Protein AF-A0A534RJD6-F1 (afdb_monomer_lite)

Sequence (145 aa):
MAKHPAPGQVKTRLVPALGPDRACALYGADAPHLPADSIAEAATVLGGEADLVLGPAADGGYYLVGLCRPQPELFSDIPWSTAGVLAATGERAARLGLRQHLLAPCFDVDGPEDLALLDAMLARGEVQLPHTARLLATPGRAFPT

Foldseek 3Di:
DDDQQFFCPALVQCCLVQNRVLRSVCPPCQFLQPPPCLVVVLVVCLVPPWQWEFAAEPQLAGPDIDGVDDDVQLVPPAPPPHNCRNVSSVVSCVVVVTGYDYDYHTYTDRHPVSVVVVVVCVVVVVGDRPPSCVSNPDDDDDRDD

Structure (mmCIF, N/CA/C/O backbone):
data_AF-A0A534RJD6-F1
#
_entry.id   AF-A0A534RJD6-F1
#
loop_
_atom_site.group_PDB
_atom_site.id
_atom_site.type_symbol
_atom_site.label_atom_id
_atom_site.label_alt_id
_atom_site.label_comp_id
_atom_site.label_asym_id
_atom_site.label_entity_id
_atom_site.label_seq_id
_atom_site.pdbx_PDB_ins_code
_atom_site.Cartn_x
_atom_site.Cartn_y
_atom_site.Cartn_z
_atom_site.occupancy
_atom_site.B_iso_or_equiv
_atom_site.auth_seq_id
_atom_site.auth_comp_id
_atom_site.auth_asym_id
_atom_site.auth_atom_id
_atom_site.pdbx_PDB_model_num
ATOM 1 N N . MET A 1 1 ? 15.075 13.459 6.082 1.00 37.53 1 MET A N 1
ATOM 2 C CA . MET A 1 1 ? 15.466 14.098 4.805 1.00 37.53 1 MET A CA 1
ATOM 3 C C . MET A 1 1 ? 15.378 13.049 3.709 1.00 37.53 1 MET A C 1
ATOM 5 O O . MET A 1 1 ? 16.200 12.142 3.708 1.00 37.53 1 MET A O 1
ATOM 9 N N . ALA A 1 2 ? 14.371 13.114 2.836 1.00 43.25 2 ALA A N 1
ATOM 10 C CA . ALA A 1 2 ? 14.331 12.259 1.651 1.00 43.25 2 ALA A CA 1
ATOM 11 C C . ALA A 1 2 ? 15.376 12.779 0.650 1.00 43.25 2 ALA A C 1
ATOM 13 O O . ALA A 1 2 ? 15.384 13.967 0.329 1.00 43.25 2 ALA A O 1
ATOM 14 N N . LYS A 1 3 ? 16.314 11.922 0.234 1.00 54.66 3 LYS A N 1
ATOM 15 C CA . LYS A 1 3 ? 17.286 12.256 -0.818 1.00 54.66 3 LYS A CA 1
ATOM 16 C C . LYS A 1 3 ? 16.538 12.378 -2.147 1.00 54.66 3 LYS A C 1
ATOM 18 O O . LYS A 1 3 ? 15.586 11.635 -2.369 1.00 54.66 3 LYS A O 1
ATOM 23 N N . HIS A 1 4 ? 16.967 13.290 -3.018 1.00 73.69 4 HIS A N 1
ATOM 24 C CA . HIS A 1 4 ? 16.433 13.339 -4.377 1.00 73.69 4 HIS A CA 1
ATOM 25 C C . HIS A 1 4 ? 16.728 11.998 -5.073 1.00 73.69 4 HIS A C 1
ATOM 27 O O . HIS A 1 4 ? 17.864 11.522 -4.968 1.00 73.69 4 HIS A O 1
ATOM 33 N N . PRO A 1 5 ? 15.744 11.366 -5.732 1.00 77.88 5 PRO A N 1
ATOM 34 C CA . PRO A 1 5 ? 15.990 10.142 -6.478 1.00 77.88 5 PRO A CA 1
ATOM 35 C C . PRO A 1 5 ? 16.989 10.395 -7.601 1.00 77.88 5 PRO A C 1
ATOM 37 O O . PRO A 1 5 ? 16.934 11.422 -8.274 1.00 77.88 5 PRO A O 1
ATOM 40 N N . ALA A 1 6 ? 17.909 9.456 -7.795 1.00 85.62 6 ALA A N 1
ATOM 41 C CA . ALA A 1 6 ? 18.913 9.532 -8.844 1.00 85.62 6 ALA A CA 1
ATOM 42 C C . ALA A 1 6 ? 18.989 8.201 -9.608 1.00 85.62 6 ALA A C 1
ATOM 44 O O . ALA A 1 6 ? 18.865 7.134 -8.986 1.00 85.62 6 ALA A O 1
ATOM 45 N N . PRO A 1 7 ? 19.237 8.238 -10.932 1.00 85.00 7 PRO A N 1
ATOM 46 C CA . PRO A 1 7 ? 19.476 7.044 -11.734 1.00 85.00 7 PRO A CA 1
ATOM 47 C C . PRO A 1 7 ? 20.504 6.107 -11.094 1.00 85.00 7 PRO A C 1
ATOM 49 O O . PRO A 1 7 ? 21.579 6.531 -10.670 1.00 85.00 7 PRO A O 1
ATOM 52 N N . GLY A 1 8 ? 20.154 4.822 -10.985 1.00 84.19 8 GLY A N 1
ATOM 53 C CA . GLY A 1 8 ? 21.015 3.793 -10.389 1.00 84.19 8 GLY A CA 1
ATOM 54 C C . GLY A 1 8 ? 21.113 3.808 -8.857 1.00 84.19 8 GLY A C 1
ATOM 55 O O . GLY A 1 8 ? 21.811 2.967 -8.299 1.00 84.19 8 GLY A O 1
ATOM 56 N N . GLN A 1 9 ? 20.418 4.718 -8.164 1.00 83.81 9 GLN A N 1
ATOM 57 C CA . GLN A 1 9 ? 20.399 4.789 -6.693 1.00 83.81 9 GLN A CA 1
ATOM 58 C C . GLN A 1 9 ? 19.057 4.384 -6.077 1.00 83.81 9 GLN A C 1
ATOM 60 O O . GLN A 1 9 ? 18.973 4.146 -4.874 1.00 83.81 9 GLN A O 1
ATOM 65 N N . VAL A 1 10 ? 18.013 4.300 -6.896 1.00 78.75 10 VAL A N 1
ATOM 66 C CA . VAL A 1 10 ? 16.655 3.929 -6.497 1.00 78.75 10 VAL A CA 1
ATOM 67 C C . VAL A 1 10 ? 16.128 2.847 -7.427 1.00 78.75 10 VAL A C 1
ATOM 69 O O . VAL A 1 10 ? 16.583 2.755 -8.569 1.00 78.75 10 VAL A O 1
ATOM 72 N N . LYS A 1 11 ? 15.209 2.009 -6.927 1.00 81.62 11 LYS A N 1
ATOM 73 C CA . LYS A 1 11 ? 14.663 0.859 -7.669 1.00 81.62 11 LYS A CA 1
ATOM 74 C C . LYS A 1 11 ? 15.776 0.059 -8.365 1.00 81.62 11 LYS A C 1
ATOM 76 O O . LYS A 1 11 ? 15.672 -0.332 -9.522 1.00 81.62 11 LYS A O 1
ATOM 81 N N . THR A 1 12 ? 16.888 -0.158 -7.656 1.00 86.19 12 THR A N 1
ATOM 82 C CA . THR A 1 12 ? 18.127 -0.723 -8.220 1.00 86.19 12 THR A CA 1
ATOM 83 C C . THR A 1 12 ? 17.938 -2.136 -8.766 1.00 86.19 12 THR A C 1
ATOM 85 O O . THR A 1 12 ? 18.597 -2.515 -9.728 1.00 86.19 12 THR A O 1
ATOM 88 N N . ARG A 1 13 ? 16.981 -2.888 -8.215 1.00 83.44 13 ARG A N 1
ATOM 89 C CA . ARG A 1 13 ? 16.562 -4.205 -8.713 1.00 83.44 13 ARG A CA 1
ATOM 90 C C . ARG A 1 13 ? 15.847 -4.145 -10.068 1.00 83.44 13 ARG A C 1
ATOM 92 O O . ARG A 1 13 ? 15.900 -5.114 -10.815 1.00 83.44 13 ARG A O 1
ATOM 99 N N . LEU A 1 14 ? 15.260 -3.000 -10.425 1.00 82.62 14 LEU A N 1
ATOM 100 C CA . LEU A 1 14 ? 14.678 -2.745 -11.745 1.00 82.62 14 LEU A CA 1
ATOM 101 C C . LEU A 1 14 ? 15.705 -2.225 -12.757 1.00 82.62 14 LEU A C 1
ATOM 103 O O . LEU A 1 14 ? 15.410 -2.182 -13.947 1.00 82.62 14 LEU A O 1
ATOM 107 N N . VAL A 1 15 ? 16.910 -1.834 -12.330 1.00 83.31 15 VAL A N 1
ATOM 108 C CA . VAL A 1 15 ? 17.945 -1.291 -13.229 1.00 83.31 15 VAL A CA 1
ATOM 109 C C . VAL A 1 15 ? 18.382 -2.290 -14.295 1.00 83.31 15 VAL A C 1
ATOM 111 O O . VAL A 1 15 ? 18.506 -1.854 -15.437 1.00 83.31 15 VAL A O 1
ATOM 114 N N . PRO A 1 16 ? 18.576 -3.594 -14.009 1.00 84.31 16 PRO A N 1
ATOM 115 C CA . PRO A 1 16 ? 18.780 -4.565 -15.073 1.00 84.31 16 PRO A CA 1
ATOM 116 C C . PRO A 1 16 ? 17.630 -4.495 -16.076 1.00 84.31 16 PRO A C 1
ATOM 118 O O . PRO A 1 16 ? 17.886 -4.335 -17.261 1.00 84.31 16 PRO A O 1
ATOM 121 N N . ALA A 1 17 ? 16.381 -4.510 -15.591 1.00 81.12 17 ALA A N 1
ATOM 122 C CA . ALA A 1 17 ? 15.178 -4.613 -16.413 1.00 81.12 17 ALA A CA 1
ATOM 123 C C . ALA A 1 17 ? 14.900 -3.383 -17.304 1.00 81.12 17 ALA A C 1
ATOM 125 O O . ALA A 1 17 ? 14.493 -3.497 -18.460 1.00 81.12 17 ALA A O 1
ATOM 126 N N . LEU A 1 18 ? 15.093 -2.192 -16.742 1.00 81.44 18 LEU A N 1
ATOM 127 C CA . LEU A 1 18 ? 14.637 -0.921 -17.300 1.00 81.44 18 LEU A CA 1
ATOM 128 C C . LEU A 1 18 ? 15.787 0.044 -17.605 1.00 81.44 18 LEU A C 1
ATOM 130 O O . LEU A 1 18 ? 15.600 1.033 -18.312 1.00 81.44 18 LEU A O 1
ATOM 134 N N . GLY A 1 19 ? 16.990 -0.213 -17.112 1.00 85.50 19 GLY A N 1
ATOM 135 C CA . GLY A 1 19 ? 18.054 0.780 -17.069 1.00 85.50 19 GLY A CA 1
ATOM 136 C C . GLY A 1 19 ? 17.846 1.821 -15.956 1.00 85.50 19 GLY A C 1
ATOM 137 O O . GLY A 1 19 ? 16.747 1.972 -15.411 1.00 85.50 19 GLY A O 1
ATOM 138 N N . PRO A 1 20 ? 18.912 2.557 -15.598 1.00 84.56 20 PRO A N 1
ATOM 139 C CA . PRO A 1 20 ? 18.943 3.407 -14.409 1.00 84.56 20 PRO A CA 1
ATOM 140 C C . PRO A 1 20 ? 17.975 4.593 -14.469 1.00 84.56 20 PRO A C 1
ATOM 142 O O . PRO A 1 20 ? 17.374 4.925 -13.448 1.00 84.56 20 PRO A O 1
ATOM 145 N N . ASP A 1 21 ? 17.774 5.195 -15.643 1.00 84.81 21 ASP A N 1
ATOM 146 C CA . ASP A 1 21 ? 16.901 6.365 -15.799 1.00 84.81 21 ASP A CA 1
ATOM 147 C C . ASP A 1 21 ? 15.419 6.004 -15.662 1.00 84.81 21 ASP A C 1
ATOM 149 O O . ASP A 1 21 ? 14.668 6.687 -14.970 1.00 84.81 21 ASP A O 1
ATOM 153 N N . ARG A 1 22 ? 14.990 4.892 -16.273 1.00 81.75 22 ARG A N 1
ATOM 154 C CA . ARG A 1 22 ? 13.593 4.436 -16.199 1.00 81.75 22 ARG A CA 1
ATOM 155 C C . ARG A 1 22 ? 13.250 3.858 -14.829 1.00 81.75 22 ARG A C 1
ATOM 157 O O . ARG A 1 22 ? 12.168 4.136 -14.324 1.00 81.75 22 ARG A O 1
ATOM 164 N N . ALA A 1 23 ? 14.174 3.128 -14.202 1.00 82.25 23 ALA A N 1
ATOM 165 C CA . ALA A 1 23 ? 14.016 2.701 -12.812 1.00 82.25 23 ALA A CA 1
ATOM 166 C C . ALA A 1 23 ? 13.861 3.911 -11.870 1.00 82.25 23 ALA A C 1
ATOM 168 O O . ALA A 1 23 ? 13.017 3.904 -10.979 1.00 82.25 23 ALA A O 1
ATOM 169 N N . CYS A 1 24 ? 14.616 4.989 -12.111 1.00 83.06 24 CYS A N 1
ATOM 170 C CA . CYS A 1 24 ? 14.462 6.242 -11.375 1.00 83.06 24 CYS A CA 1
ATOM 171 C C . CYS A 1 24 ? 13.154 6.976 -11.692 1.00 83.06 24 CYS A C 1
ATOM 173 O O . CYS A 1 24 ? 12.591 7.596 -10.801 1.00 83.06 24 CYS A O 1
ATOM 175 N N . ALA A 1 25 ? 12.641 6.906 -12.919 1.00 80.00 25 ALA A N 1
ATOM 176 C CA . ALA A 1 25 ? 11.356 7.511 -13.274 1.00 80.00 25 ALA A CA 1
ATOM 177 C C . ALA A 1 25 ? 10.146 6.796 -12.639 1.00 80.00 25 ALA A C 1
ATOM 179 O O . ALA A 1 25 ? 9.106 7.421 -12.458 1.00 80.00 25 ALA A O 1
ATOM 180 N N . LEU A 1 26 ? 10.283 5.514 -12.272 1.00 76.00 26 LEU A N 1
ATOM 181 C CA . LEU A 1 26 ? 9.297 4.787 -11.457 1.00 76.00 26 LEU A CA 1
ATOM 182 C C . LEU A 1 26 ? 9.353 5.158 -9.966 1.00 76.00 26 LEU A C 1
ATOM 184 O O . LEU A 1 26 ? 8.487 4.751 -9.193 1.00 76.00 26 LEU A O 1
ATOM 188 N N . TYR A 1 27 ? 10.354 5.929 -9.538 1.00 67.31 27 TYR A N 1
ATOM 189 C CA . TYR A 1 27 ? 10.463 6.363 -8.152 1.00 67.31 27 TYR A CA 1
ATOM 190 C C . TYR A 1 27 ? 9.298 7.288 -7.774 1.00 67.31 27 TYR A C 1
ATOM 192 O O . TYR A 1 27 ? 9.145 8.368 -8.343 1.00 67.31 27 TYR A O 1
ATOM 200 N N . GLY A 1 28 ? 8.500 6.869 -6.787 1.00 62.22 28 GLY A N 1
ATOM 201 C CA . GLY A 1 28 ? 7.315 7.591 -6.307 1.00 62.22 28 GLY A CA 1
ATOM 202 C C . GLY A 1 28 ? 5.982 6.906 -6.619 1.00 62.22 28 GLY A C 1
ATOM 203 O O . GLY A 1 28 ? 4.955 7.347 -6.113 1.00 62.22 28 GLY A O 1
ATOM 204 N N . ALA A 1 29 ? 5.993 5.825 -7.400 1.00 64.06 29 ALA A N 1
ATOM 205 C CA . ALA A 1 29 ? 4.841 4.954 -7.593 1.00 64.06 29 ALA A CA 1
ATOM 206 C C . ALA A 1 29 ? 5.244 3.523 -7.226 1.00 64.06 29 ALA A C 1
ATOM 208 O O . ALA A 1 29 ? 5.578 2.729 -8.101 1.00 64.06 29 ALA A O 1
ATOM 209 N N . ASP A 1 30 ? 5.262 3.219 -5.924 1.00 73.94 30 ASP A N 1
ATOM 210 C C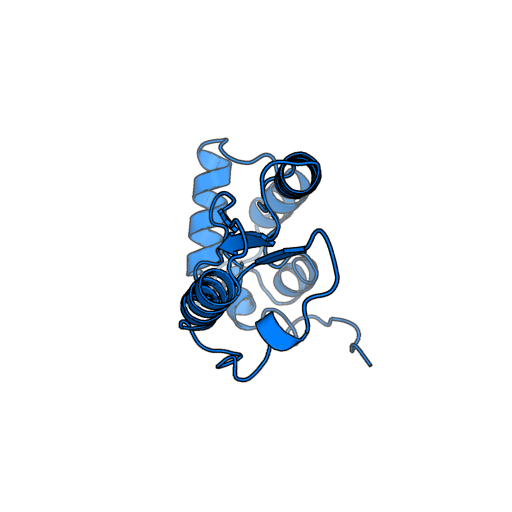A . ASP A 1 30 ? 5.548 1.857 -5.456 1.00 73.94 30 ASP A CA 1
ATOM 211 C C . ASP A 1 30 ? 4.453 0.894 -5.927 1.00 73.94 30 ASP A C 1
ATOM 213 O O . ASP A 1 30 ? 4.773 -0.162 -6.450 1.00 73.94 30 ASP A O 1
ATOM 217 N N . ALA A 1 31 ? 3.194 1.331 -5.949 1.00 77.12 31 ALA A N 1
ATOM 218 C CA . ALA A 1 31 ? 2.079 0.600 -6.544 1.00 77.12 31 ALA A CA 1
ATOM 219 C C . ALA A 1 31 ? 1.329 1.491 -7.559 1.00 77.12 31 ALA A C 1
ATOM 221 O O . ALA A 1 31 ? 0.310 2.094 -7.219 1.00 77.12 31 ALA A O 1
ATOM 222 N N . PRO A 1 32 ? 1.805 1.639 -8.812 1.00 79.50 32 PRO A N 1
ATOM 223 C CA . PRO A 1 32 ? 1.151 2.497 -9.805 1.00 79.50 32 PRO A CA 1
ATOM 224 C C . PRO A 1 32 ? -0.257 2.004 -10.168 1.00 79.50 32 PRO A C 1
ATOM 226 O O . PRO A 1 32 ? -1.094 2.796 -10.584 1.00 79.50 32 PRO A O 1
ATOM 229 N N . HIS A 1 33 ? -0.514 0.706 -10.006 1.00 82.94 33 HIS A N 1
ATOM 230 C CA . HIS A 1 33 ? -1.797 0.031 -10.210 1.00 82.94 33 HIS A CA 1
ATOM 231 C C . HIS A 1 33 ? -2.686 0.007 -8.967 1.00 82.94 33 HIS A C 1
ATOM 233 O O . HIS A 1 33 ? -3.702 -0.689 -8.986 1.00 82.94 33 HIS A O 1
ATOM 239 N N . LEU A 1 34 ? -2.323 0.732 -7.900 1.00 80.62 34 LEU A N 1
ATOM 240 C CA . LEU A 1 34 ? -3.158 0.851 -6.710 1.00 80.62 34 LEU A CA 1
ATOM 241 C C . LEU A 1 34 ? -4.591 1.197 -7.143 1.00 80.62 34 LEU A C 1
ATOM 243 O O . LEU A 1 34 ? -4.768 2.164 -7.894 1.00 80.62 34 LEU A O 1
ATOM 247 N N . PRO A 1 35 ? -5.607 0.410 -6.737 1.00 75.00 35 PRO A N 1
ATOM 248 C CA . PRO A 1 35 ? -6.950 0.593 -7.262 1.00 75.00 35 PRO A CA 1
ATOM 249 C C . PRO A 1 35 ? -7.415 2.010 -6.942 1.00 75.00 35 PRO A C 1
ATOM 251 O O . PRO A 1 35 ? -7.459 2.375 -5.766 1.00 75.00 35 PRO A O 1
ATOM 254 N N . ALA A 1 36 ? -7.731 2.805 -7.968 1.00 73.00 36 ALA A N 1
ATOM 255 C CA . ALA A 1 36 ? -8.049 4.228 -7.812 1.00 73.00 36 ALA A CA 1
ATOM 256 C C . ALA A 1 36 ? -9.179 4.460 -6.794 1.00 73.00 36 ALA A C 1
ATOM 258 O O . ALA A 1 36 ? -9.159 5.427 -6.032 1.00 73.00 36 ALA A O 1
ATOM 259 N N . ASP A 1 37 ? -10.107 3.507 -6.727 1.00 84.75 37 ASP A N 1
ATOM 260 C CA . ASP A 1 37 ? -11.259 3.553 -5.839 1.00 84.75 37 ASP A CA 1
ATOM 261 C C . ASP A 1 37 ? -10.933 3.127 -4.398 1.00 84.75 37 ASP A C 1
ATOM 263 O O . ASP A 1 37 ? -11.747 3.368 -3.517 1.00 84.75 37 ASP A O 1
ATOM 267 N N . SER A 1 38 ? -9.739 2.588 -4.105 1.00 87.56 38 SER A N 1
ATOM 268 C CA . SER A 1 38 ? -9.339 2.119 -2.760 1.00 87.56 38 SER A CA 1
ATOM 269 C C . SER A 1 38 ? -9.516 3.188 -1.684 1.00 87.56 38 SER A C 1
ATOM 271 O O . SER A 1 38 ? -9.972 2.901 -0.581 1.00 87.56 38 SER A O 1
ATOM 273 N N . ILE A 1 39 ? -9.141 4.435 -1.987 1.00 86.69 39 ILE A N 1
ATOM 274 C CA . ILE A 1 39 ? -9.261 5.549 -1.036 1.00 86.69 39 ILE A CA 1
ATOM 275 C C . ILE A 1 39 ? -10.732 5.937 -0.855 1.00 86.69 39 ILE A C 1
ATOM 277 O O . ILE A 1 39 ? -11.157 6.219 0.265 1.00 86.69 39 ILE A O 1
ATOM 281 N N . ALA A 1 40 ? -11.509 5.946 -1.942 1.00 90.38 40 ALA A N 1
ATOM 282 C CA . ALA A 1 40 ? -12.932 6.263 -1.899 1.00 90.38 40 ALA A CA 1
ATOM 283 C C . ALA A 1 40 ? -13.711 5.189 -1.126 1.00 90.38 40 ALA A C 1
ATOM 285 O O . ALA A 1 40 ? -14.469 5.525 -0.221 1.00 90.38 40 ALA A O 1
ATOM 286 N N . GLU A 1 41 ? -13.454 3.913 -1.411 1.00 93.75 41 GLU A N 1
ATOM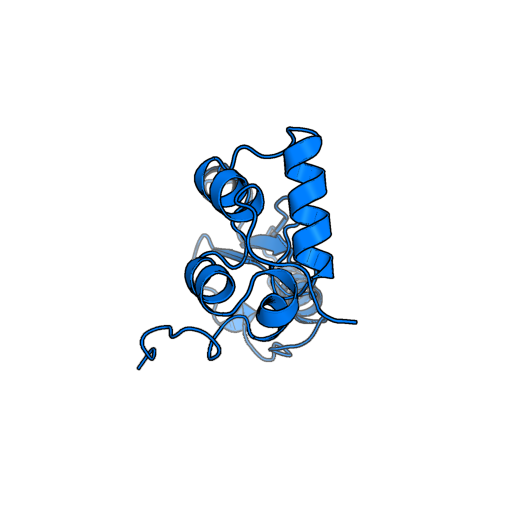 287 C CA . GLU A 1 41 ? -13.995 2.764 -0.687 1.00 93.75 41 GLU A CA 1
ATOM 288 C C . GLU A 1 41 ? -13.633 2.837 0.798 1.00 93.75 41 GLU A C 1
ATOM 290 O O . GLU A 1 41 ? -14.521 2.768 1.647 1.00 93.75 41 GLU A O 1
ATOM 295 N N . ALA A 1 42 ? -12.355 3.067 1.127 1.00 93.12 42 ALA A N 1
ATOM 296 C CA . ALA A 1 42 ? -11.920 3.219 2.511 1.00 93.12 42 ALA A CA 1
ATOM 297 C C . ALA A 1 42 ? -12.683 4.344 3.226 1.00 93.12 42 ALA A C 1
ATOM 299 O O . ALA A 1 42 ? -13.151 4.156 4.348 1.00 93.12 42 ALA A O 1
ATOM 300 N N . ALA A 1 43 ? -12.850 5.500 2.578 1.00 92.62 43 ALA A N 1
ATOM 301 C CA . ALA A 1 43 ? -13.596 6.621 3.139 1.00 92.62 43 ALA A CA 1
ATOM 302 C C . ALA A 1 43 ? -15.086 6.293 3.337 1.00 92.62 43 ALA A C 1
ATOM 304 O O . ALA A 1 43 ? -15.647 6.624 4.381 1.00 92.62 43 ALA A O 1
ATOM 305 N N . THR A 1 44 ? -15.725 5.629 2.369 1.00 95.50 44 THR A N 1
ATOM 306 C CA . THR A 1 44 ? -17.129 5.206 2.460 1.00 95.50 44 THR A CA 1
ATOM 307 C C . THR A 1 44 ? -17.339 4.232 3.613 1.00 95.50 44 THR A C 1
ATOM 309 O O . THR A 1 44 ? -18.202 4.460 4.460 1.00 95.50 44 THR A O 1
ATOM 312 N N . VAL A 1 45 ? -16.517 3.187 3.693 1.00 95.75 45 VAL A N 1
ATOM 313 C CA . VAL A 1 45 ? -16.643 2.138 4.708 1.00 95.75 45 VAL A CA 1
ATOM 314 C C . VAL A 1 45 ? -16.364 2.684 6.115 1.00 95.75 45 VAL A C 1
ATOM 316 O O . VAL A 1 45 ? -17.096 2.371 7.058 1.00 95.75 45 VAL A O 1
ATOM 319 N N . LEU A 1 46 ? -15.376 3.573 6.272 1.00 95.81 46 LEU A N 1
ATOM 320 C CA . LEU A 1 46 ? -15.113 4.261 7.547 1.00 95.81 46 LEU A CA 1
ATOM 321 C C . LEU A 1 46 ? -16.236 5.225 7.965 1.00 95.81 46 LEU A C 1
ATOM 323 O O . LEU A 1 46 ? -16.286 5.638 9.124 1.00 95.81 46 LEU A O 1
ATOM 327 N N . GLY A 1 47 ? -17.150 5.569 7.054 1.00 92.62 47 GLY A N 1
ATOM 328 C CA . GLY A 1 47 ? -18.319 6.406 7.322 1.00 92.62 47 GLY A CA 1
ATOM 329 C C . GLY A 1 47 ? -19.417 5.725 8.147 1.00 92.62 47 GLY A C 1
ATOM 330 O O . GLY A 1 47 ? -20.332 6.409 8.607 1.00 92.62 47 GLY A O 1
ATOM 331 N N . GLY A 1 48 ? -19.343 4.409 8.377 1.00 91.12 48 GLY A N 1
ATOM 332 C CA . GLY A 1 48 ? -20.317 3.726 9.237 1.00 91.12 48 GLY A CA 1
ATOM 333 C C . GLY A 1 48 ? -20.157 2.214 9.389 1.00 91.12 48 GLY A C 1
ATOM 334 O O . GLY A 1 48 ? -20.642 1.645 10.372 1.00 91.12 48 GLY A O 1
ATOM 335 N N . GLU A 1 49 ? -19.458 1.552 8.473 1.00 92.75 49 GLU A N 1
ATOM 336 C CA . GLU A 1 49 ? -19.414 0.089 8.383 1.00 92.75 49 GLU A CA 1
ATOM 337 C C . GLU A 1 49 ? -18.207 -0.519 9.107 1.00 92.75 49 GLU A C 1
ATOM 339 O O . GLU A 1 49 ? -18.355 -1.547 9.773 1.00 92.75 49 GLU A O 1
ATOM 344 N N . ALA A 1 50 ? -17.050 0.149 9.074 1.00 96.50 50 ALA A N 1
ATOM 345 C CA . ALA A 1 50 ? -15.837 -0.303 9.750 1.00 96.50 50 ALA A CA 1
ATOM 346 C C . ALA A 1 50 ? -15.206 0.777 10.632 1.00 96.50 50 ALA A C 1
ATOM 348 O O . ALA A 1 50 ? -15.402 1.976 10.445 1.00 96.50 50 ALA A O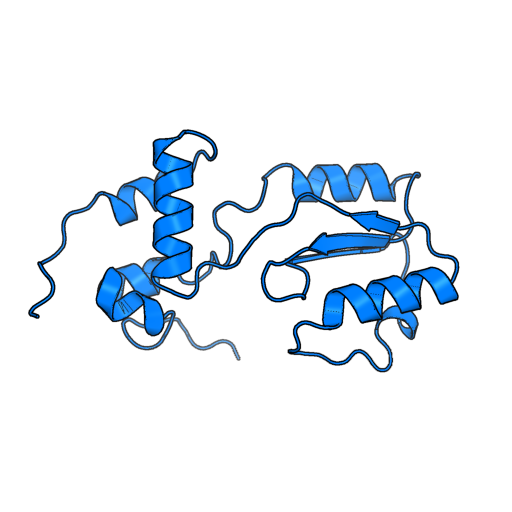 1
ATOM 349 N N . ASP A 1 51 ? -14.401 0.320 11.586 1.00 97.00 51 ASP A N 1
ATOM 350 C CA . ASP A 1 51 ? -13.567 1.170 12.434 1.00 97.00 51 ASP A CA 1
ATOM 351 C C . ASP A 1 51 ? -12.105 1.188 11.948 1.00 97.00 51 ASP A C 1
ATOM 353 O O . ASP A 1 51 ? -11.369 2.136 12.234 1.00 97.00 51 ASP A O 1
ATOM 357 N N . LEU A 1 52 ? -11.708 0.154 11.193 1.00 97.50 52 LEU A N 1
ATOM 358 C CA . LEU A 1 52 ? -10.396 -0.044 10.582 1.00 97.50 52 LEU A CA 1
ATOM 359 C C . LEU A 1 52 ? -10.549 -0.548 9.140 1.00 97.50 52 LEU A C 1
ATOM 361 O O . LEU A 1 52 ? -11.250 -1.528 8.895 1.00 97.50 52 LEU A O 1
ATOM 365 N N . VAL A 1 53 ? -9.829 0.070 8.208 1.00 97.50 53 VAL A N 1
ATOM 366 C CA . VAL A 1 53 ? -9.644 -0.419 6.835 1.00 97.50 53 VAL A CA 1
ATOM 367 C C . VAL A 1 53 ? -8.172 -0.757 6.626 1.00 97.50 53 VAL A C 1
ATOM 369 O O . VAL A 1 53 ? -7.307 0.054 6.960 1.00 97.50 53 VAL A O 1
ATOM 372 N N . LEU A 1 54 ? -7.884 -1.931 6.062 1.00 96.12 54 LEU A N 1
ATOM 373 C CA . LEU A 1 54 ? -6.537 -2.351 5.670 1.00 96.12 54 LEU A CA 1
ATOM 374 C C . LEU A 1 54 ? -6.530 -2.719 4.183 1.00 96.12 54 LEU A C 1
ATOM 376 O O . LEU A 1 54 ? -7.380 -3.480 3.731 1.00 96.12 54 LEU A O 1
ATOM 380 N N . GLY A 1 55 ? -5.568 -2.192 3.430 1.00 93.38 55 GLY A N 1
ATOM 381 C CA . GLY A 1 55 ? -5.276 -2.610 2.059 1.00 93.38 55 GLY A CA 1
ATOM 382 C C . GLY A 1 55 ? -4.111 -3.593 2.050 1.00 93.38 55 GLY A C 1
ATOM 383 O O . GLY A 1 55 ? -2.983 -3.135 2.228 1.00 93.38 55 GLY A O 1
ATOM 384 N N . PRO A 1 56 ? -4.335 -4.911 1.890 1.00 92.81 56 PRO A N 1
ATOM 385 C CA . PRO A 1 56 ? -3.271 -5.908 1.974 1.00 92.81 56 PRO A CA 1
ATOM 386 C C . PRO A 1 56 ? -2.194 -5.687 0.911 1.00 92.81 56 PRO A C 1
ATOM 388 O O . PRO A 1 56 ? -2.511 -5.517 -0.267 1.00 92.81 56 PRO A O 1
ATOM 391 N N . ALA A 1 57 ? -0.930 -5.729 1.324 1.00 88.44 57 ALA A N 1
ATOM 392 C CA . ALA A 1 57 ? 0.208 -5.774 0.415 1.00 88.44 57 ALA A CA 1
ATOM 393 C C . ALA A 1 57 ? 0.717 -7.219 0.274 1.00 88.44 57 ALA A C 1
ATOM 395 O O . ALA A 1 57 ? 0.634 -8.016 1.212 1.00 88.44 57 ALA A O 1
ATOM 396 N N . ALA A 1 58 ? 1.239 -7.571 -0.902 1.00 85.06 58 ALA A N 1
ATOM 397 C CA . ALA A 1 58 ? 1.740 -8.919 -1.190 1.00 85.06 58 ALA A CA 1
ATOM 398 C C . ALA A 1 58 ? 2.927 -9.350 -0.304 1.00 85.06 58 ALA A C 1
ATOM 400 O O . ALA A 1 58 ? 3.157 -10.545 -0.125 1.00 85.06 58 ALA A O 1
ATOM 401 N N . ASP A 1 59 ? 3.653 -8.395 0.278 1.00 84.12 59 ASP A N 1
ATOM 402 C CA . ASP A 1 59 ? 4.771 -8.637 1.193 1.00 84.12 59 ASP A CA 1
ATOM 403 C C . ASP A 1 59 ? 4.328 -9.016 2.620 1.00 84.12 59 ASP A C 1
ATOM 405 O O . ASP A 1 59 ? 5.174 -9.328 3.457 1.00 84.12 59 ASP A O 1
ATOM 409 N N . GLY A 1 60 ? 3.016 -9.018 2.895 1.00 88.19 60 GLY A N 1
ATOM 410 C CA . GLY A 1 60 ? 2.420 -9.294 4.203 1.00 88.19 60 GLY A CA 1
ATOM 411 C C . GLY A 1 60 ? 2.214 -8.054 5.082 1.00 88.19 60 GLY A C 1
ATOM 412 O O . GLY A 1 60 ? 1.786 -8.178 6.233 1.00 88.19 60 GLY A O 1
ATOM 413 N N . GLY A 1 61 ? 2.494 -6.862 4.554 1.00 91.19 61 GLY A N 1
ATOM 414 C CA . GLY A 1 61 ? 2.113 -5.580 5.129 1.00 91.19 61 GLY A CA 1
ATOM 415 C C . GLY A 1 61 ? 0.766 -5.073 4.611 1.00 91.19 61 GLY A C 1
ATOM 416 O O . GLY A 1 61 ? -0.135 -5.831 4.238 1.00 91.19 61 GLY A O 1
ATOM 417 N N . TYR A 1 62 ? 0.625 -3.751 4.597 1.00 91.06 62 TYR A N 1
ATOM 418 C CA . TYR A 1 62 ? -0.508 -3.068 3.989 1.00 91.06 62 TYR A CA 1
ATOM 419 C C . TYR A 1 62 ? -0.045 -1.797 3.274 1.00 91.06 62 TYR A C 1
ATOM 421 O O . TYR A 1 62 ? 0.764 -1.037 3.804 1.00 91.06 62 TYR A O 1
ATOM 429 N N . TYR A 1 63 ? -0.594 -1.544 2.086 1.00 87.44 63 TYR A N 1
ATOM 430 C CA . TYR A 1 63 ? -0.350 -0.314 1.324 1.00 87.44 63 TYR A CA 1
ATOM 431 C C . TYR A 1 63 ? -1.257 0.839 1.790 1.00 87.44 63 TYR A C 1
ATOM 433 O O . TYR A 1 63 ? -1.005 2.006 1.490 1.00 87.44 63 TYR A O 1
ATOM 441 N N . LEU A 1 64 ? -2.333 0.518 2.520 1.00 90.44 64 LEU A N 1
ATOM 442 C CA . LEU A 1 64 ? -3.287 1.474 3.075 1.00 90.44 64 LEU A CA 1
ATOM 443 C C . LEU A 1 64 ? -3.722 1.036 4.472 1.00 90.44 64 LEU A C 1
ATOM 445 O O . LEU A 1 64 ? -4.073 -0.122 4.690 1.00 90.44 64 LEU A O 1
ATOM 449 N N . VAL A 1 65 ? -3.755 1.990 5.402 1.00 94.12 65 VAL A N 1
ATOM 450 C CA . VAL A 1 65 ? -4.423 1.852 6.700 1.00 94.12 65 VAL A CA 1
ATOM 451 C C . VAL A 1 65 ? -5.310 3.068 6.940 1.00 94.12 65 VAL A C 1
ATOM 453 O O . VAL A 1 65 ? -4.868 4.207 6.800 1.00 94.12 65 VAL A O 1
ATOM 456 N N . GLY A 1 66 ? -6.570 2.827 7.286 1.00 94.94 66 GLY A N 1
ATOM 457 C CA . GLY A 1 66 ? -7.559 3.862 7.564 1.00 94.94 66 GLY A CA 1
ATOM 458 C C . GLY A 1 66 ? -8.265 3.601 8.888 1.00 94.94 66 GLY A C 1
ATOM 459 O O . GLY A 1 66 ? -8.610 2.465 9.193 1.00 94.94 66 GLY A O 1
ATOM 460 N N . LEU A 1 67 ? -8.482 4.651 9.676 1.00 95.38 67 LEU A N 1
ATOM 461 C CA . LEU A 1 67 ? -9.114 4.576 10.992 1.00 95.38 67 LEU A CA 1
ATOM 462 C C . LEU A 1 67 ? -10.174 5.668 11.126 1.00 95.38 67 LEU A C 1
ATOM 464 O O . LEU A 1 67 ? -9.928 6.814 10.753 1.00 95.38 67 LEU A O 1
ATOM 468 N N . CYS A 1 68 ? -11.321 5.344 11.726 1.00 92.31 68 CYS A N 1
ATOM 469 C CA . CYS A 1 68 ? -12.371 6.335 12.001 1.00 92.31 68 CYS A CA 1
ATOM 470 C C . CYS A 1 68 ? -12.021 7.260 13.185 1.00 92.31 68 CYS A C 1
ATOM 472 O O . CYS A 1 68 ? -12.562 8.355 13.324 1.00 92.31 68 CYS A O 1
ATOM 474 N N . ARG A 1 69 ? -11.100 6.819 14.050 1.00 89.81 69 ARG A N 1
ATOM 475 C CA . ARG A 1 69 ? -10.609 7.531 15.235 1.00 89.81 69 ARG A CA 1
ATOM 476 C C . ARG A 1 69 ? -9.178 7.091 15.560 1.00 89.81 69 ARG A C 1
ATOM 478 O O . ARG A 1 69 ? -8.823 5.960 15.231 1.00 89.81 69 ARG A O 1
ATOM 485 N N . PRO A 1 70 ? -8.365 7.913 16.242 1.00 90.94 70 PRO A N 1
ATOM 486 C CA . PRO A 1 70 ? -7.042 7.490 16.695 1.00 90.94 70 PRO A CA 1
ATOM 487 C C . PRO A 1 70 ? -7.108 6.204 17.537 1.00 90.94 70 PRO A C 1
ATOM 489 O O . PRO A 1 70 ? -7.932 6.103 18.445 1.00 90.94 70 PRO A O 1
ATOM 492 N N . GLN A 1 71 ? -6.246 5.234 17.221 1.00 93.44 71 GLN A N 1
ATOM 493 C CA . GLN A 1 71 ? -6.096 3.954 17.932 1.00 93.44 71 GLN A CA 1
ATOM 494 C C . GLN A 1 71 ? -4.599 3.621 18.104 1.00 93.44 71 GLN A C 1
ATOM 496 O O . GLN A 1 71 ? -4.081 2.764 17.387 1.00 93.44 71 GLN A O 1
ATOM 501 N N . PRO A 1 72 ? -3.846 4.316 18.978 1.00 91.75 72 PRO A N 1
ATOM 502 C CA . PRO A 1 72 ? -2.413 4.053 19.166 1.00 91.75 72 PRO A CA 1
ATOM 503 C C . PRO A 1 72 ? -2.097 2.602 19.568 1.00 91.75 72 PRO A C 1
ATOM 505 O O . PRO A 1 72 ? -1.098 2.027 19.134 1.00 91.75 72 PRO A O 1
ATOM 508 N N . GLU A 1 73 ? -2.978 1.984 20.354 1.00 93.06 73 GLU A N 1
ATOM 509 C CA . GLU A 1 73 ? -2.857 0.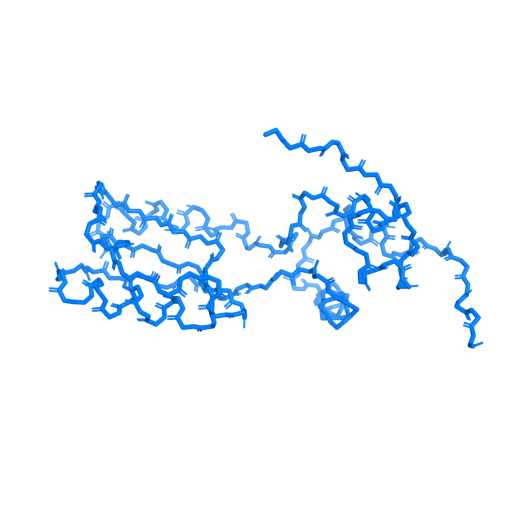612 20.853 1.00 93.06 73 GLU A CA 1
ATOM 510 C C . GLU A 1 73 ? -2.905 -0.428 19.726 1.00 93.06 73 GLU A C 1
ATOM 512 O O . GLU A 1 73 ? -2.388 -1.536 19.882 1.00 93.06 73 GLU A O 1
ATOM 517 N N . LEU A 1 74 ? -3.482 -0.073 18.571 1.00 94.06 74 LEU A N 1
ATOM 518 C CA . LEU A 1 74 ? -3.492 -0.923 17.381 1.00 94.06 74 LEU A CA 1
ATOM 519 C C . LEU A 1 74 ? -2.074 -1.188 16.859 1.00 94.06 74 LEU A C 1
ATOM 521 O O . LEU A 1 74 ? -1.795 -2.271 16.351 1.00 94.06 74 LEU A O 1
ATOM 525 N N . PHE A 1 75 ? -1.184 -0.205 16.999 1.00 92.94 75 PHE A N 1
ATOM 526 C CA . PHE A 1 75 ? 0.168 -0.224 16.440 1.00 92.94 75 PHE A CA 1
ATOM 527 C C . PHE A 1 75 ? 1.246 -0.585 17.467 1.00 92.94 75 PHE A C 1
ATOM 529 O O . PHE A 1 75 ? 2.440 -0.541 17.165 1.00 92.94 75 PHE A O 1
ATOM 536 N N . SER A 1 76 ? 0.836 -0.949 18.682 1.00 91.62 76 SER A N 1
ATOM 537 C CA . SER A 1 76 ? 1.748 -1.406 19.728 1.00 91.62 76 SER A CA 1
ATOM 538 C C . SER A 1 76 ? 2.213 -2.840 19.466 1.00 91.62 76 SER A C 1
ATOM 540 O O . SER A 1 76 ? 1.406 -3.719 19.154 1.00 91.62 76 SER A O 1
ATOM 542 N N . ASP A 1 77 ? 3.521 -3.065 19.612 1.00 90.69 77 ASP A N 1
ATOM 543 C CA . ASP A 1 77 ? 4.188 -4.365 19.448 1.00 90.69 77 ASP A CA 1
ATOM 544 C C . ASP A 1 77 ? 3.943 -5.045 18.089 1.00 90.69 77 ASP A C 1
ATOM 546 O O . ASP A 1 77 ? 3.880 -6.272 17.989 1.00 90.69 77 ASP A O 1
ATOM 550 N N . ILE A 1 78 ? 3.794 -4.252 17.026 1.00 93.00 78 ILE A N 1
ATOM 551 C CA . ILE A 1 78 ? 3.721 -4.774 15.660 1.00 93.00 78 ILE A CA 1
ATOM 552 C C . ILE A 1 78 ? 5.129 -5.185 15.195 1.00 93.00 78 ILE A C 1
ATOM 554 O O . ILE A 1 78 ? 6.070 -4.396 15.334 1.00 93.00 78 ILE A O 1
ATOM 558 N N . PRO A 1 79 ? 5.301 -6.391 14.615 1.00 92.31 79 PRO A N 1
ATOM 559 C CA . PRO A 1 79 ? 6.572 -6.837 14.053 1.00 92.31 79 PRO A CA 1
ATOM 560 C C . PRO A 1 79 ? 6.824 -6.149 12.704 1.00 92.31 79 PRO A C 1
ATOM 562 O O . PRO A 1 79 ? 6.702 -6.762 11.644 1.00 92.31 79 PRO A O 1
ATOM 565 N N . TRP A 1 80 ? 7.127 -4.851 12.740 1.00 91.75 80 TRP A N 1
ATOM 566 C CA . TRP A 1 80 ? 7.367 -4.035 11.549 1.00 91.75 80 TRP A CA 1
ATOM 567 C C . TRP A 1 80 ? 8.432 -4.639 10.630 1.00 91.75 80 TRP A C 1
ATOM 569 O O . TRP A 1 80 ? 9.375 -5.285 11.090 1.00 91.75 80 TRP A O 1
ATOM 579 N N . SER A 1 81 ? 8.287 -4.386 9.327 1.00 87.06 81 SER A N 1
ATOM 580 C CA . SER A 1 81 ? 9.183 -4.901 8.281 1.00 87.06 81 SER A CA 1
ATOM 581 C C . SER A 1 81 ? 9.223 -6.434 8.198 1.00 87.06 81 SER A C 1
ATOM 583 O O . SER A 1 81 ? 10.257 -7.017 7.871 1.00 87.06 81 SER A O 1
ATOM 585 N N . THR A 1 82 ? 8.105 -7.098 8.504 1.00 90.06 82 THR A N 1
ATOM 586 C CA . THR A 1 82 ? 7.935 -8.548 8.344 1.00 90.06 82 THR A CA 1
ATOM 587 C C . THR A 1 82 ? 6.654 -8.863 7.578 1.00 90.06 82 THR A C 1
ATOM 589 O O . THR A 1 82 ? 5.707 -8.078 7.594 1.00 90.06 82 THR A O 1
ATOM 592 N N . ALA A 1 83 ? 6.573 -10.067 7.009 1.00 90.06 83 ALA A N 1
ATOM 593 C CA . ALA A 1 83 ? 5.350 -10.556 6.370 1.00 90.06 83 ALA A CA 1
ATOM 594 C C . ALA A 1 83 ? 4.190 -10.833 7.350 1.00 90.06 83 ALA A C 1
ATOM 596 O O . ALA A 1 83 ? 3.098 -11.213 6.938 1.00 90.06 83 ALA A O 1
ATOM 597 N N . GLY A 1 84 ? 4.421 -10.675 8.658 1.00 92.88 84 GLY A N 1
ATOM 598 C CA . GLY A 1 84 ? 3.413 -10.867 9.698 1.00 92.88 84 GLY A CA 1
ATOM 599 C C . GLY A 1 84 ? 2.669 -9.593 10.099 1.00 92.88 84 GLY A C 1
ATOM 600 O O . GLY A 1 84 ? 1.809 -9.674 10.974 1.00 92.88 84 GLY A O 1
ATOM 601 N N . VAL A 1 85 ? 2.987 -8.430 9.516 1.00 95.69 85 VAL A N 1
ATOM 602 C CA . VAL A 1 85 ? 2.414 -7.134 9.927 1.00 95.69 85 VAL A CA 1
ATOM 603 C C . VAL A 1 85 ? 0.893 -7.130 9.794 1.00 95.69 85 VAL A C 1
ATOM 605 O O . VAL A 1 85 ? 0.209 -6.868 10.782 1.00 95.69 85 VAL A O 1
ATOM 608 N N . LEU A 1 86 ? 0.352 -7.485 8.625 1.00 95.38 86 LEU A N 1
ATOM 609 C CA . LEU A 1 86 ? -1.092 -7.495 8.375 1.00 95.38 86 LEU A CA 1
ATOM 610 C C . LEU A 1 86 ? -1.832 -8.403 9.365 1.00 95.38 86 LEU A C 1
ATOM 612 O O . LEU A 1 86 ? -2.827 -7.994 9.964 1.00 95.38 86 LEU A O 1
ATOM 616 N N . ALA A 1 87 ? -1.318 -9.619 9.563 1.00 95.38 87 ALA A N 1
ATOM 617 C CA . ALA A 1 87 ? -1.902 -10.593 10.479 1.00 95.38 87 ALA A CA 1
ATOM 618 C C . ALA A 1 87 ? -1.879 -10.081 11.929 1.00 95.38 87 ALA A C 1
ATOM 620 O O . ALA A 1 87 ? -2.911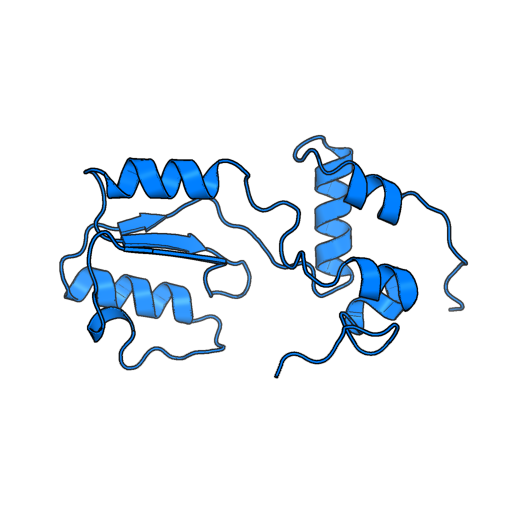 -10.072 12.599 1.00 95.38 87 ALA A O 1
ATOM 621 N N . ALA A 1 88 ? -0.732 -9.576 12.394 1.00 96.25 88 ALA A N 1
ATOM 622 C CA . ALA A 1 88 ? -0.584 -9.042 13.745 1.00 96.25 88 ALA A CA 1
ATOM 623 C C . ALA A 1 88 ? -1.506 -7.836 14.000 1.00 96.25 88 ALA A C 1
ATOM 625 O O . ALA A 1 88 ? -2.137 -7.750 15.060 1.00 96.25 88 ALA A O 1
ATOM 626 N N . THR A 1 89 ? -1.624 -6.925 13.028 1.00 96.25 89 THR A N 1
ATOM 627 C CA . THR A 1 89 ? -2.540 -5.779 13.094 1.00 96.25 89 THR A CA 1
ATOM 628 C C . THR A 1 89 ? -3.997 -6.238 13.134 1.00 96.25 89 THR A C 1
ATOM 630 O O . THR A 1 89 ? -4.752 -5.761 13.982 1.00 96.25 89 THR A O 1
ATOM 633 N N . GLY A 1 90 ? -4.390 -7.203 12.297 1.00 96.12 90 GLY A N 1
ATOM 634 C CA . GLY A 1 90 ? -5.754 -7.737 12.273 1.00 96.12 90 GLY A CA 1
ATOM 635 C C . GLY A 1 90 ? -6.149 -8.450 13.571 1.00 96.12 90 GLY A C 1
ATOM 636 O O . GLY A 1 90 ? -7.235 -8.225 14.114 1.00 96.12 90 GLY A O 1
ATOM 637 N N . GLU A 1 91 ? -5.243 -9.244 14.147 1.00 96.19 91 GLU A N 1
ATOM 638 C CA . GLU A 1 91 ? -5.445 -9.866 15.460 1.00 96.19 91 GLU A CA 1
ATOM 639 C C . GLU A 1 91 ? -5.569 -8.826 16.578 1.00 96.19 91 GLU A C 1
ATOM 641 O O . GLU A 1 91 ? -6.372 -8.972 17.505 1.00 96.19 91 GLU A O 1
ATOM 646 N N . ARG A 1 92 ? -4.760 -7.762 16.527 1.00 95.94 92 ARG A N 1
ATOM 647 C CA . ARG A 1 92 ? -4.835 -6.670 17.502 1.00 95.94 92 ARG A CA 1
ATOM 648 C C . ARG A 1 92 ? -6.159 -5.924 17.387 1.00 95.94 92 ARG A C 1
ATOM 650 O O . ARG A 1 92 ? -6.806 -5.714 18.409 1.00 95.94 92 ARG A O 1
ATOM 657 N N . ALA A 1 93 ? -6.583 -5.591 16.173 1.00 96.38 93 ALA A N 1
ATOM 658 C CA . ALA A 1 93 ? -7.864 -4.951 15.912 1.00 96.38 93 ALA A CA 1
ATOM 659 C C . ALA A 1 93 ? -9.039 -5.789 16.435 1.00 96.38 93 ALA A C 1
ATOM 661 O O . ALA A 1 93 ? -9.926 -5.250 17.097 1.00 96.38 93 ALA A O 1
ATOM 662 N N . ALA A 1 94 ? -9.002 -7.110 16.233 1.00 95.88 94 ALA A N 1
ATOM 663 C CA . ALA A 1 94 ? -10.003 -8.026 16.775 1.00 95.88 94 ALA A CA 1
ATOM 664 C C . ALA A 1 94 ? -10.031 -8.008 18.314 1.00 95.88 94 ALA A C 1
ATOM 666 O O . ALA A 1 94 ? -11.103 -7.912 18.908 1.00 95.88 94 ALA A O 1
ATOM 667 N N . ARG A 1 95 ? -8.863 -8.021 18.974 1.00 96.19 95 ARG A N 1
ATOM 668 C CA . ARG A 1 95 ? -8.759 -7.899 20.444 1.00 96.19 95 ARG A CA 1
ATOM 669 C C . ARG A 1 95 ? -9.291 -6.565 20.979 1.00 96.19 95 ARG A C 1
ATOM 671 O O . ARG A 1 95 ? -9.789 -6.524 22.099 1.00 96.19 95 ARG A O 1
ATOM 678 N N . LEU A 1 96 ? -9.192 -5.497 20.191 1.00 95.50 96 LEU A N 1
ATOM 679 C CA . LEU A 1 96 ? -9.723 -4.168 20.510 1.00 95.50 96 LEU A CA 1
ATOM 680 C C . LEU A 1 96 ? -11.212 -4.008 20.146 1.00 95.50 96 LEU A C 1
ATOM 682 O O . LEU A 1 96 ? -11.784 -2.945 20.376 1.00 95.50 96 LEU A O 1
ATOM 686 N N . GLY A 1 97 ? -11.848 -5.044 19.584 1.00 96.50 97 GLY A N 1
ATOM 687 C CA . GLY A 1 97 ? -13.254 -5.013 19.179 1.00 96.50 97 GLY A CA 1
ATOM 688 C C . GLY A 1 97 ? -13.539 -4.102 17.983 1.00 96.50 97 GLY A C 1
ATOM 689 O O . GLY A 1 97 ? -14.668 -3.641 17.832 1.00 96.50 97 GLY A O 1
ATOM 690 N N . LEU A 1 98 ? -12.534 -3.812 17.151 1.00 97.19 98 LEU A N 1
ATOM 691 C CA . LEU A 1 98 ? -12.694 -2.981 15.958 1.00 97.19 98 LEU A CA 1
ATOM 692 C C . LEU A 1 98 ? -13.320 -3.794 14.823 1.00 97.19 98 LEU A C 1
ATOM 694 O O . LEU A 1 98 ? -12.877 -4.908 14.530 1.00 97.19 98 LEU A O 1
ATOM 698 N N . ARG A 1 99 ? -14.311 -3.214 14.141 1.00 97.25 99 ARG A N 1
ATOM 699 C CA . ARG A 1 99 ? -14.824 -3.758 12.879 1.00 97.25 99 ARG A CA 1
ATOM 700 C C . ARG A 1 99 ? -13.813 -3.477 11.779 1.00 97.25 99 ARG A C 1
ATOM 702 O O . ARG A 1 99 ? -13.390 -2.334 11.607 1.00 97.25 99 ARG A O 1
ATOM 709 N N . GLN A 1 100 ? -13.425 -4.520 11.062 1.00 96.69 100 GLN A N 1
ATOM 710 C CA . GLN A 1 100 ? -12.360 -4.466 10.068 1.00 96.69 100 GLN A CA 1
ATOM 711 C C . GLN A 1 100 ? -12.939 -4.636 8.671 1.00 96.69 100 GLN A C 1
ATOM 713 O O . GLN A 1 100 ? -13.828 -5.463 8.472 1.00 96.69 100 GLN A O 1
ATOM 718 N N . HIS A 1 101 ? -12.383 -3.907 7.713 1.00 96.94 101 HIS A N 1
ATOM 719 C CA . HIS A 1 101 ? -12.633 -4.101 6.292 1.00 96.94 101 HIS A CA 1
ATOM 720 C C . HIS A 1 101 ? -11.310 -4.261 5.553 1.00 96.94 101 HIS A C 1
ATOM 722 O O . HIS A 1 101 ? -10.361 -3.512 5.800 1.00 96.94 101 HIS A O 1
ATOM 728 N N . LEU A 1 102 ? -11.244 -5.249 4.664 1.00 95.88 102 LEU A N 1
ATOM 729 C CA . LEU A 1 102 ? -10.079 -5.485 3.820 1.00 95.88 102 LEU A CA 1
ATOM 730 C C . LEU A 1 102 ? -10.394 -5.022 2.404 1.00 95.88 102 LEU A C 1
ATOM 732 O O . LEU A 1 102 ? -11.360 -5.493 1.806 1.00 95.88 102 LEU A O 1
ATOM 736 N N . LEU A 1 103 ? -9.563 -4.126 1.877 1.00 93.94 103 LEU A N 1
ATOM 737 C CA . LEU A 1 103 ? -9.613 -3.758 0.465 1.00 93.94 103 LEU A CA 1
ATOM 738 C C . LEU A 1 103 ? -9.038 -4.885 -0.399 1.00 93.94 103 LEU A C 1
ATOM 740 O O . LEU A 1 103 ? -8.429 -5.839 0.099 1.00 93.94 103 LEU A O 1
ATOM 744 N N . ALA A 1 104 ? -9.191 -4.743 -1.715 1.00 90.19 104 ALA A N 1
ATOM 745 C CA . ALA A 1 104 ? -8.510 -5.609 -2.664 1.00 90.19 104 ALA A CA 1
ATOM 746 C C . ALA A 1 104 ? -6.983 -5.573 -2.436 1.00 90.19 104 ALA A C 1
ATOM 748 O O . ALA A 1 104 ? -6.418 -4.499 -2.216 1.00 90.19 104 ALA A O 1
ATOM 749 N N . PRO A 1 105 ? -6.297 -6.727 -2.481 1.00 88.56 105 PRO A N 1
ATOM 750 C CA . PRO A 1 105 ? -4.853 -6.763 -2.320 1.00 88.56 105 PRO A CA 1
ATOM 751 C C . PRO A 1 105 ? -4.153 -6.034 -3.472 1.00 88.56 105 PRO A C 1
ATOM 753 O O . PRO A 1 105 ? -4.589 -6.090 -4.623 1.00 88.56 105 PRO A O 1
ATOM 756 N N . CYS A 1 106 ? -3.028 -5.399 -3.157 1.00 88.06 106 CYS A N 1
ATOM 757 C CA . CYS A 1 106 ? -2.125 -4.779 -4.121 1.00 88.06 106 CYS A CA 1
ATOM 758 C C . CYS A 1 106 ? -0.683 -5.245 -3.857 1.00 88.06 106 CYS A C 1
ATOM 760 O O . CYS A 1 106 ? -0.408 -5.957 -2.889 1.00 88.06 106 CYS A O 1
ATOM 762 N N . PHE A 1 107 ? 0.247 -4.870 -4.726 1.00 86.12 107 PHE A N 1
ATOM 763 C CA . PHE A 1 107 ? 1.661 -5.207 -4.583 1.00 86.12 107 PHE A CA 1
ATOM 764 C C . PHE A 1 107 ? 2.529 -4.025 -4.991 1.00 86.12 107 PHE A C 1
ATOM 766 O O . PHE A 1 107 ? 2.118 -3.217 -5.825 1.00 86.12 107 PHE A O 1
ATOM 773 N N . ASP A 1 108 ? 3.726 -3.959 -4.420 1.00 84.00 108 ASP A N 1
ATOM 774 C CA . ASP A 1 108 ? 4.728 -2.976 -4.803 1.00 84.00 108 ASP A CA 1
ATOM 775 C C . ASP A 1 108 ? 5.555 -3.488 -5.986 1.00 84.00 108 ASP A C 1
ATOM 777 O O . ASP A 1 108 ? 5.825 -4.678 -6.122 1.00 84.00 108 ASP A O 1
ATOM 781 N N . VAL A 1 109 ? 5.960 -2.578 -6.863 1.00 84.88 109 VAL A N 1
ATOM 782 C CA . VAL A 1 109 ? 6.801 -2.846 -8.025 1.00 84.88 109 VAL A CA 1
ATOM 783 C C . VAL A 1 109 ? 8.244 -2.552 -7.641 1.00 84.88 109 VAL A C 1
ATOM 785 O O . VAL A 1 109 ? 8.729 -1.420 -7.779 1.00 84.88 109 VAL A O 1
ATOM 788 N N . ASP A 1 110 ? 8.934 -3.570 -7.134 1.00 82.56 110 ASP A N 1
ATOM 789 C CA . ASP A 1 110 ? 10.310 -3.467 -6.644 1.00 82.56 110 ASP A CA 1
ATOM 790 C C . ASP A 1 110 ? 11.304 -4.282 -7.468 1.00 82.56 110 ASP A C 1
ATOM 792 O O . ASP A 1 110 ? 12.473 -3.894 -7.575 1.00 82.56 110 ASP A O 1
ATOM 796 N N . GLY A 1 111 ? 10.855 -5.391 -8.055 1.00 83.38 111 GLY A N 1
ATOM 797 C CA . GLY A 1 111 ? 11.668 -6.332 -8.812 1.00 83.38 111 GLY A CA 1
ATOM 798 C C . GLY A 1 111 ? 11.162 -6.602 -10.236 1.00 83.38 111 GLY A C 1
ATOM 799 O O . GLY A 1 111 ? 10.052 -6.213 -10.612 1.00 83.38 111 GLY A O 1
ATOM 800 N N . PRO A 1 112 ? 11.988 -7.261 -11.070 1.00 79.81 112 PRO A N 1
ATOM 801 C CA . PRO A 1 112 ? 11.595 -7.683 -12.414 1.00 79.81 112 PRO A CA 1
ATOM 802 C C . PRO A 1 112 ? 10.337 -8.563 -12.432 1.00 79.81 112 PRO A C 1
ATOM 804 O O . PRO A 1 112 ? 9.543 -8.471 -13.365 1.00 79.81 112 PRO A O 1
ATOM 807 N N . GLU A 1 113 ? 10.147 -9.393 -11.408 1.00 84.44 113 GLU A N 1
ATOM 808 C CA . GLU A 1 113 ? 8.952 -10.213 -11.214 1.00 84.44 113 GLU A CA 1
ATOM 809 C C . GLU A 1 113 ? 7.671 -9.372 -11.093 1.00 84.44 113 GLU A C 1
ATOM 811 O O . GLU A 1 113 ? 6.700 -9.632 -11.808 1.00 84.44 113 GLU A O 1
ATOM 816 N N . ASP A 1 114 ? 7.688 -8.318 -10.276 1.00 87.06 114 ASP A N 1
ATOM 817 C CA . ASP A 1 114 ? 6.547 -7.415 -10.084 1.00 87.06 114 ASP A CA 1
ATOM 818 C C . ASP A 1 114 ? 6.262 -6.620 -11.360 1.00 87.06 114 ASP A C 1
ATOM 820 O O . ASP A 1 114 ? 5.113 -6.384 -11.737 1.00 87.06 114 ASP A O 1
ATOM 824 N N . LEU A 1 115 ? 7.328 -6.238 -12.067 1.00 85.31 115 LEU A N 1
ATOM 825 C CA . LEU A 1 115 ? 7.238 -5.540 -13.340 1.00 85.31 115 LEU A CA 1
ATOM 826 C C . LEU A 1 115 ? 6.580 -6.409 -14.419 1.00 85.31 115 LEU A C 1
ATOM 828 O O . LEU A 1 115 ? 5.743 -5.917 -15.172 1.00 85.31 115 LEU A O 1
ATOM 832 N N . ALA A 1 116 ? 6.933 -7.695 -14.481 1.00 86.62 116 ALA A N 1
ATOM 833 C CA . ALA A 1 116 ? 6.321 -8.648 -15.403 1.00 86.62 116 ALA A CA 1
ATOM 834 C C . ALA A 1 116 ? 4.839 -8.885 -15.074 1.00 86.62 116 ALA A C 1
ATOM 836 O O . ALA A 1 116 ? 4.012 -8.993 -15.981 1.00 86.62 116 ALA A O 1
ATOM 837 N N . LEU A 1 117 ? 4.487 -8.924 -13.784 1.00 87.31 117 LEU A N 1
ATOM 838 C CA . LEU A 1 117 ? 3.095 -9.010 -13.349 1.00 87.31 117 LEU A CA 1
ATOM 839 C C . LEU A 1 117 ? 2.298 -7.774 -13.790 1.00 87.31 117 LEU A C 1
ATOM 841 O O . LEU A 1 117 ? 1.224 -7.917 -14.375 1.00 87.31 117 LEU A O 1
ATOM 845 N N . LEU A 1 118 ? 2.844 -6.575 -13.574 1.00 87.94 118 LEU A N 1
ATOM 846 C CA . LEU A 1 118 ? 2.222 -5.318 -13.986 1.00 87.94 118 LEU A CA 1
ATOM 847 C C . LEU A 1 118 ? 2.044 -5.225 -15.509 1.00 87.94 118 LEU A C 1
ATOM 849 O O . LEU A 1 118 ? 0.986 -4.808 -15.983 1.00 87.94 118 LEU A O 1
ATOM 853 N N . ASP A 1 119 ? 3.052 -5.635 -16.280 1.00 86.69 119 ASP A N 1
ATOM 854 C CA . ASP A 1 119 ? 2.988 -5.657 -17.745 1.00 86.69 119 ASP A CA 1
ATOM 855 C C . ASP A 1 119 ? 1.887 -6.606 -18.245 1.00 86.69 119 ASP A C 1
ATOM 857 O O . ASP A 1 119 ? 1.094 -6.254 -19.121 1.00 86.69 119 ASP A O 1
ATOM 861 N N . ALA A 1 120 ? 1.737 -7.773 -17.609 1.00 87.75 120 ALA A N 1
ATOM 862 C CA . ALA A 1 120 ? 0.650 -8.699 -17.913 1.00 87.75 120 ALA A CA 1
ATOM 863 C C . ALA A 1 120 ? -0.738 -8.108 -17.594 1.00 87.75 120 ALA A C 1
ATOM 865 O O . ALA A 1 120 ? -1.671 -8.296 -18.377 1.00 87.75 120 ALA A O 1
ATOM 866 N N . MET A 1 121 ? -0.890 -7.374 -16.485 1.00 89.12 121 MET A N 1
ATOM 867 C CA . MET A 1 121 ? -2.144 -6.680 -16.150 1.00 89.12 121 MET A CA 1
ATOM 868 C C . MET A 1 121 ? -2.493 -5.603 -17.188 1.00 89.12 121 MET A C 1
ATOM 870 O O . MET A 1 121 ? -3.649 -5.495 -17.604 1.00 89.12 121 MET A O 1
ATOM 874 N N . LEU A 1 122 ? -1.495 -4.840 -17.651 1.00 87.75 122 LEU A N 1
ATOM 875 C CA . LEU A 1 122 ? -1.661 -3.845 -18.716 1.00 87.75 122 LEU A CA 1
ATOM 876 C C . LEU A 1 122 ? -2.084 -4.496 -20.035 1.00 87.75 122 LEU A C 1
ATOM 878 O O . LEU A 1 122 ? -3.032 -4.034 -20.669 1.00 87.75 122 LEU A O 1
ATOM 882 N N . ALA A 1 123 ? -1.433 -5.595 -20.422 1.00 86.50 123 ALA A N 1
ATOM 883 C CA . ALA A 1 123 ? -1.760 -6.336 -21.638 1.00 86.50 123 ALA A CA 1
ATOM 884 C C . ALA A 1 123 ? -3.184 -6.923 -21.612 1.00 86.50 123 ALA A C 1
ATOM 886 O O . ALA A 1 123 ? -3.836 -6.998 -22.654 1.00 86.50 123 ALA A O 1
ATOM 887 N N . ARG A 1 124 ? -3.686 -7.307 -20.429 1.00 89.38 124 ARG A N 1
ATOM 888 C CA . ARG A 1 124 ? -5.068 -7.781 -20.225 1.00 89.38 124 ARG A CA 1
ATOM 889 C C . ARG A 1 124 ? -6.093 -6.649 -20.082 1.00 89.38 124 ARG A C 1
ATOM 891 O O . ARG A 1 124 ? -7.289 -6.923 -20.067 1.00 89.38 124 ARG A O 1
ATOM 898 N N . GLY A 1 125 ? -5.651 -5.392 -19.998 1.00 85.88 125 GLY A N 1
ATOM 899 C CA . GLY A 1 125 ? -6.525 -4.231 -19.817 1.00 85.88 125 GLY A CA 1
ATOM 900 C C . GLY A 1 125 ? -7.137 -4.117 -18.418 1.00 85.88 125 GLY A C 1
ATOM 901 O O . GLY A 1 125 ? -8.099 -3.373 -18.243 1.00 85.88 125 GLY A O 1
ATOM 902 N N . GLU A 1 126 ? -6.585 -4.824 -17.429 1.00 85.12 126 GLU A N 1
ATOM 903 C CA . GLU A 1 126 ? -7.065 -4.821 -16.038 1.00 85.12 126 GLU A CA 1
ATOM 904 C C . GLU A 1 126 ? -6.797 -3.486 -15.338 1.00 85.12 126 GLU A C 1
ATOM 906 O O . GLU A 1 126 ? -7.507 -3.114 -14.407 1.00 85.12 126 GLU A O 1
ATOM 911 N N . VAL A 1 127 ? -5.782 -2.750 -15.800 1.00 84.75 127 VAL A N 1
ATOM 912 C CA . VAL A 1 127 ? -5.387 -1.447 -15.260 1.00 84.75 127 VAL A CA 1
ATOM 913 C C . VAL A 1 127 ? -5.109 -0.460 -16.388 1.00 84.75 127 VAL A C 1
ATOM 915 O O . VAL A 1 127 ? -4.605 -0.823 -17.450 1.00 84.75 127 VAL A O 1
ATOM 918 N N . GLN A 1 128 ? -5.434 0.812 -16.160 1.00 85.00 128 GLN A N 1
ATOM 919 C CA . GLN A 1 128 ? -5.254 1.893 -17.131 1.00 85.00 128 GLN A CA 1
ATOM 920 C C . GLN A 1 128 ? -4.151 2.839 -16.651 1.00 85.00 128 GLN A C 1
ATOM 922 O O . GLN A 1 128 ? -4.415 3.818 -15.958 1.00 85.00 128 GLN A O 1
ATOM 927 N N . LEU A 1 129 ? -2.900 2.545 -17.018 1.00 84.50 129 LEU A N 1
ATOM 928 C CA . LEU A 1 129 ? -1.725 3.316 -16.591 1.00 84.50 129 LEU A CA 1
ATOM 929 C C . LEU A 1 129 ? -0.979 3.885 -17.806 1.00 84.50 129 LEU A C 1
ATOM 931 O O . LEU A 1 129 ? 0.090 3.388 -18.155 1.00 84.50 129 LEU A O 1
ATOM 935 N N . PRO A 1 130 ? -1.506 4.920 -18.486 1.00 81.94 130 PRO A N 1
ATOM 936 C CA . PRO A 1 130 ? -0.963 5.386 -19.766 1.00 81.94 130 PRO A CA 1
ATOM 937 C C . PRO A 1 130 ? 0.489 5.878 -19.667 1.00 81.94 130 PRO A C 1
ATOM 939 O O . PRO A 1 130 ? 1.280 5.679 -20.590 1.00 81.94 130 PRO A O 1
ATOM 942 N N . HIS A 1 131 ? 0.871 6.486 -18.540 1.00 80.94 131 HIS A N 1
ATOM 943 C CA . HIS A 1 131 ? 2.248 6.926 -18.303 1.00 80.94 131 HIS A CA 1
ATOM 944 C C . HIS A 1 131 ? 3.194 5.745 -18.059 1.00 80.94 131 HIS A C 1
ATOM 946 O O . HIS A 1 131 ? 4.267 5.693 -18.662 1.00 80.94 131 HIS A O 1
ATOM 952 N N . THR A 1 132 ? 2.771 4.772 -17.249 1.00 83.06 132 THR A N 1
ATOM 953 C CA . THR A 1 132 ? 3.538 3.550 -16.976 1.00 83.06 132 THR A CA 1
ATOM 954 C C . THR A 1 132 ? 3.679 2.706 -18.238 1.00 83.06 132 THR A C 1
ATOM 956 O O . THR A 1 132 ? 4.790 2.366 -18.622 1.00 83.06 132 THR A O 1
ATOM 959 N N . ALA A 1 133 ? 2.588 2.471 -18.968 1.00 82.38 133 ALA A N 1
ATOM 960 C CA . ALA A 1 133 ? 2.597 1.742 -20.233 1.00 82.38 133 ALA A CA 1
ATOM 961 C C . ALA A 1 133 ? 3.546 2.380 -21.257 1.00 82.38 133 ALA A C 1
ATOM 963 O O . ALA A 1 133 ? 4.324 1.682 -21.899 1.00 82.38 133 ALA A O 1
ATOM 964 N N . ARG A 1 134 ? 3.554 3.716 -21.377 1.00 82.81 134 ARG A N 1
ATOM 965 C CA . ARG A 1 134 ? 4.492 4.423 -22.263 1.00 82.81 134 ARG A CA 1
ATOM 966 C C . ARG A 1 134 ? 5.952 4.233 -21.839 1.00 82.81 134 ARG A C 1
ATOM 968 O O . ARG A 1 134 ? 6.819 4.076 -22.700 1.00 82.81 134 ARG A O 1
ATOM 975 N N . LEU A 1 135 ? 6.228 4.256 -20.535 1.00 80.06 135 LEU A N 1
ATOM 976 C CA . LEU A 1 135 ? 7.566 4.015 -19.992 1.00 80.06 135 LEU A CA 1
ATOM 977 C C . LEU A 1 135 ? 8.055 2.588 -20.308 1.00 80.06 135 LEU A C 1
ATOM 979 O O . LEU A 1 135 ? 9.208 2.419 -20.713 1.00 80.06 135 LEU A O 1
ATOM 983 N N . LEU A 1 136 ? 7.173 1.591 -20.180 1.00 78.62 136 LEU A N 1
ATOM 984 C CA . LEU A 1 136 ? 7.469 0.180 -20.460 1.00 78.62 136 LEU A CA 1
ATOM 985 C C . LEU A 1 136 ? 7.600 -0.111 -21.962 1.00 78.62 136 LEU A C 1
ATOM 987 O O . LEU A 1 136 ? 8.525 -0.803 -22.376 1.00 78.62 136 LEU A O 1
ATOM 991 N N . ALA A 1 137 ? 6.737 0.480 -22.793 1.00 74.44 137 ALA A N 1
ATOM 992 C CA . ALA A 1 137 ? 6.710 0.259 -24.239 1.00 74.44 137 ALA A CA 1
ATOM 993 C C . ALA A 1 137 ? 7.871 0.923 -24.998 1.00 74.44 137 ALA A C 1
ATOM 995 O O . ALA A 1 137 ? 8.095 0.621 -26.171 1.00 74.44 137 ALA A O 1
ATOM 996 N N . THR A 1 138 ? 8.606 1.847 -24.372 1.00 62.69 138 THR A N 1
ATOM 997 C CA . THR A 1 138 ? 9.733 2.523 -25.025 1.00 62.69 138 THR A CA 1
ATOM 998 C C . THR A 1 138 ? 10.925 1.557 -25.139 1.00 62.69 138 THR A C 1
ATOM 1000 O O . THR A 1 138 ? 11.476 1.159 -24.110 1.00 62.69 138 THR A O 1
ATOM 1003 N N . PRO A 1 139 ? 11.386 1.184 -26.350 1.00 51.59 139 PRO A N 1
ATOM 1004 C CA . PRO A 1 139 ? 12.533 0.293 -26.507 1.00 51.59 139 PRO A CA 1
ATOM 1005 C C . PRO A 1 139 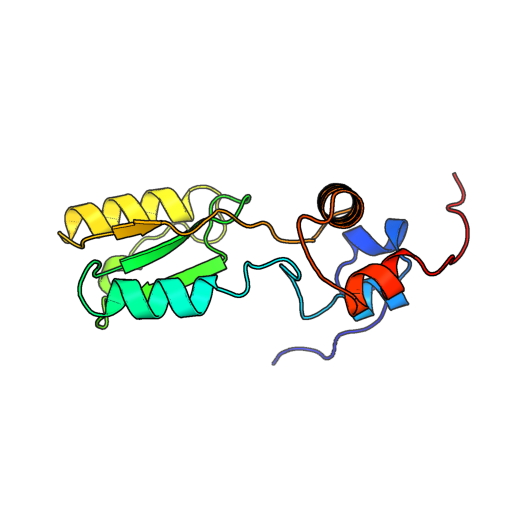? 13.818 0.995 -26.052 1.00 51.59 139 PRO A C 1
ATOM 1007 O O . PRO A 1 139 ? 14.129 2.092 -26.513 1.00 51.59 139 PRO A O 1
ATOM 1010 N N . GLY A 1 140 ? 14.593 0.354 -25.174 1.00 48.25 140 GLY A N 1
ATOM 1011 C CA . GLY A 1 140 ? 15.829 0.922 -24.630 1.00 48.25 140 GLY A CA 1
ATOM 1012 C C . GLY A 1 140 ? 16.859 -0.147 -24.281 1.00 48.25 140 GLY A C 1
ATOM 1013 O O . GLY A 1 140 ? 16.929 -0.545 -23.129 1.00 48.25 140 GLY A O 1
ATOM 1014 N N . ARG A 1 141 ? 17.619 -0.558 -25.312 1.00 39.16 141 ARG A N 1
ATOM 1015 C CA . ARG A 1 141 ? 18.813 -1.437 -25.372 1.00 39.16 141 ARG A CA 1
ATOM 1016 C C . ARG A 1 141 ? 18.748 -2.798 -24.662 1.00 39.16 141 ARG A C 1
ATOM 1018 O O . ARG A 1 141 ? 18.614 -2.900 -23.454 1.00 39.16 141 ARG A O 1
ATOM 1025 N N . ALA A 1 142 ? 18.946 -3.832 -25.480 1.00 38.38 142 ALA A N 1
ATOM 1026 C CA . ALA A 1 142 ? 19.125 -5.221 -25.090 1.00 38.38 142 ALA A CA 1
ATOM 1027 C C . ALA A 1 142 ? 20.084 -5.392 -23.903 1.00 38.38 142 ALA A C 1
ATOM 1029 O O . ALA A 1 142 ? 21.138 -4.756 -23.834 1.00 38.38 142 ALA A O 1
ATOM 1030 N N . PHE A 1 143 ? 19.708 -6.311 -23.022 1.00 38.66 143 PHE A N 1
ATOM 1031 C CA . PHE A 1 143 ? 20.547 -6.850 -21.968 1.00 38.66 143 PHE A CA 1
ATOM 1032 C C . PHE A 1 143 ? 21.698 -7.615 -22.627 1.00 38.66 143 PHE A C 1
ATOM 1034 O O . PHE A 1 143 ? 21.424 -8.532 -23.409 1.00 38.66 143 PHE A O 1
ATOM 1041 N N . PRO A 1 144 ? 22.971 -7.283 -22.364 1.00 33.00 144 PRO A N 1
ATOM 1042 C CA . PRO A 1 144 ? 24.018 -8.257 -22.598 1.00 33.00 144 PRO A CA 1
ATOM 1043 C C . PRO A 1 144 ? 23.811 -9.401 -21.594 1.00 33.00 144 PRO A C 1
ATOM 1045 O O . PRO A 1 144 ? 23.701 -9.157 -20.392 1.00 33.00 144 PRO A O 1
ATOM 1048 N N . THR A 1 145 ? 23.685 -10.619 -22.124 1.00 42.78 145 THR A N 1
ATOM 1049 C CA . THR A 1 145 ? 23.834 -11.884 -21.386 1.00 42.78 145 THR A CA 1
ATOM 1050 C C . THR A 1 145 ? 25.163 -11.947 -20.656 1.00 42.78 145 THR A C 1
ATOM 1052 O O . THR A 1 145 ? 26.160 -11.496 -21.272 1.00 42.78 145 THR A O 1
#

Secondary structure (DSSP, 8-state):
-PPPP-TTTSSGGGHHHH-HHHHHHTTT-SSTT--TTHHHHHHHHHTTT-SEEEEEBTTSSEEEEEESS--GGGGTT--TTSTTHHHHHHHHHHHTT--EEEPPPB----SHHHHHHHHHHHHTTSS--HHHHHHHHS-------

Radius of gyration: 17.89 Å; chains: 1; bounding box: 44×26×47 Å

pLDDT: mean 84.39, std 13.5, range [33.0, 97.5]